Protein AF-A0A383ADN0-F1 (afdb_monomer_lite)

Sequence (52 aa):
NLTLNMQGLPIPEPGQYSFDIYWNQDILASIPLQAVQAQNPRPPNKPPPTET

Organism: NCBI:txid408172

Secondary structure (DSSP, 8-state):
------TT----SSEEEEEEEEETTEEEEEEEEEE------PPP-PPPP---

Structure (mmCIF, N/CA/C/O backbone):
data_AF-A0A383ADN0-F1
#
_entry.id   AF-A0A383ADN0-F1
#
loop_
_atom_site.group_PDB
_atom_site.id
_a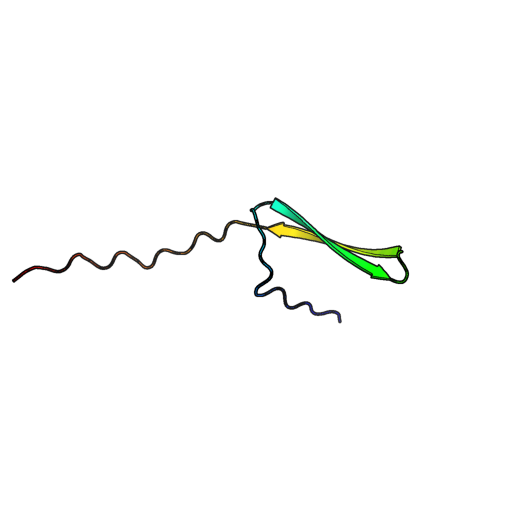tom_site.type_symbol
_atom_site.label_atom_id
_atom_site.label_alt_id
_atom_site.label_comp_id
_atom_site.label_asym_id
_atom_site.label_entity_id
_atom_site.label_seq_id
_atom_site.pdbx_PDB_ins_code
_atom_site.Cartn_x
_atom_site.Cartn_y
_atom_site.Cartn_z
_atom_site.occupancy
_atom_site.B_iso_or_equiv
_atom_site.auth_seq_id
_atom_site.auth_comp_id
_atom_site.auth_asym_id
_atom_site.auth_atom_id
_atom_site.pdbx_PDB_model_num
ATOM 1 N N . ASN A 1 1 ? -4.747 -16.333 10.380 1.00 63.09 1 ASN A N 1
ATOM 2 C CA . ASN A 1 1 ? -3.593 -16.107 9.487 1.00 63.09 1 ASN A CA 1
ATOM 3 C C . ASN A 1 1 ? -4.044 -15.255 8.322 1.00 63.09 1 ASN A C 1
ATOM 5 O O . ASN A 1 1 ? -4.978 -15.655 7.641 1.00 63.09 1 ASN A O 1
ATOM 9 N N . LEU A 1 2 ? -3.440 -14.078 8.152 1.00 66.44 2 LEU A N 1
ATOM 10 C CA . LEU A 1 2 ? -3.637 -13.224 6.982 1.00 66.44 2 LEU A CA 1
ATOM 11 C C . LEU A 1 2 ? -2.521 -13.544 5.983 1.00 66.44 2 LEU A C 1
ATOM 13 O O . LEU A 1 2 ? -1.347 -13.493 6.345 1.00 66.44 2 LEU A O 1
ATOM 17 N N . THR A 1 3 ? -2.879 -13.885 4.749 1.00 71.31 3 THR A N 1
ATOM 18 C CA . THR A 1 3 ? -1.920 -14.137 3.668 1.00 71.31 3 THR A CA 1
ATOM 19 C C . THR A 1 3 ? -2.247 -13.195 2.520 1.00 71.31 3 THR A C 1
ATOM 21 O O . THR A 1 3 ? -3.347 -13.251 1.977 1.00 71.31 3 THR A O 1
ATOM 24 N N . LEU A 1 4 ? -1.299 -12.328 2.165 1.00 70.81 4 LEU A N 1
ATOM 25 C CA . LEU A 1 4 ? -1.407 -11.424 1.021 1.00 70.81 4 LEU A CA 1
ATOM 26 C C . LEU A 1 4 ? -0.544 -11.954 -0.127 1.00 70.81 4 LEU A C 1
ATOM 28 O O . LEU A 1 4 ? 0.656 -12.162 0.048 1.00 70.81 4 LEU A O 1
ATOM 32 N N . ASN A 1 5 ? -1.140 -12.142 -1.306 1.00 75.25 5 ASN A N 1
ATOM 33 C CA . ASN A 1 5 ? -0.377 -12.340 -2.534 1.00 75.25 5 ASN A CA 1
ATOM 34 C C . ASN A 1 5 ? -0.122 -10.975 -3.175 1.00 75.25 5 ASN A C 1
ATOM 36 O O . ASN A 1 5 ? -1.061 -10.284 -3.558 1.00 75.25 5 ASN A O 1
ATOM 40 N N . MET A 1 6 ? 1.148 -10.599 -3.280 1.00 73.00 6 MET A N 1
ATOM 41 C CA . MET A 1 6 ? 1.576 -9.299 -3.803 1.00 73.00 6 MET A CA 1
ATOM 42 C C . MET A 1 6 ? 2.201 -9.410 -5.197 1.00 73.00 6 MET A C 1
ATOM 44 O O . MET A 1 6 ? 2.769 -8.443 -5.704 1.00 73.00 6 MET A O 1
ATOM 48 N N . GLN A 1 7 ? 2.135 -10.589 -5.824 1.00 76.12 7 GLN A N 1
ATOM 49 C CA . GLN A 1 7 ? 2.613 -10.771 -7.188 1.00 76.12 7 GLN A CA 1
ATOM 50 C C . GLN A 1 7 ? 1.800 -9.896 -8.145 1.00 76.12 7 GLN A C 1
ATOM 52 O O . GLN A 1 7 ? 0.575 -9.978 -8.191 1.00 76.12 7 GLN A O 1
ATOM 57 N N . GLY A 1 8 ? 2.496 -9.066 -8.921 1.00 71.44 8 GLY A N 1
ATOM 58 C CA . GLY A 1 8 ? 1.877 -8.202 -9.926 1.00 71.44 8 GLY A CA 1
ATOM 59 C C . GLY A 1 8 ? 1.442 -6.823 -9.426 1.00 71.44 8 GLY A C 1
ATOM 60 O O . GLY A 1 8 ? 0.946 -6.048 -10.237 1.00 71.44 8 GLY A O 1
ATOM 61 N N . LEU A 1 9 ? 1.658 -6.477 -8.149 1.00 77.56 9 LEU A N 1
ATOM 62 C CA . LEU A 1 9 ? 1.545 -5.085 -7.705 1.00 77.56 9 LEU A CA 1
ATOM 63 C C . LEU A 1 9 ? 2.705 -4.275 -8.307 1.00 77.56 9 LEU A C 1
ATOM 65 O O . LEU A 1 9 ? 3.865 -4.567 -7.999 1.00 77.56 9 LEU A O 1
ATOM 69 N N . PRO A 1 10 ? 2.431 -3.281 -9.170 1.00 78.50 10 PRO A N 1
ATOM 70 C CA . PRO A 1 10 ? 3.485 -2.466 -9.744 1.00 78.50 10 PRO A CA 1
ATOM 71 C C . PRO A 1 10 ? 4.038 -1.548 -8.656 1.00 78.50 10 PRO A C 1
ATOM 73 O O . PRO A 1 10 ? 3.379 -0.598 -8.237 1.00 78.50 10 PRO A O 1
ATOM 76 N N . ILE A 1 11 ? 5.254 -1.834 -8.195 1.00 82.31 11 ILE A N 1
ATOM 77 C CA . ILE A 1 11 ? 6.010 -0.889 -7.380 1.00 82.31 11 ILE A CA 1
ATOM 78 C C . ILE A 1 11 ? 6.741 0.053 -8.348 1.00 82.31 11 ILE A C 1
ATOM 80 O O . ILE A 1 11 ? 7.585 -0.428 -9.109 1.00 82.31 11 ILE A O 1
ATOM 84 N N . PRO A 1 12 ? 6.408 1.357 -8.371 1.00 81.06 12 PRO A N 1
ATOM 85 C CA . PRO A 1 12 ? 6.919 2.273 -9.387 1.00 81.06 12 PRO A CA 1
ATOM 86 C C . PRO A 1 12 ? 8.4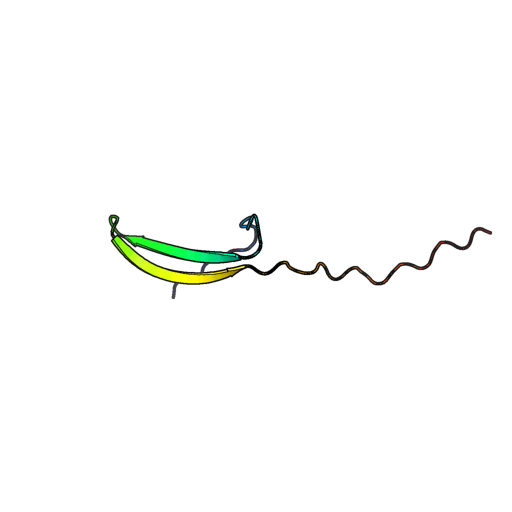31 2.486 -9.276 1.00 81.06 12 PRO A C 1
ATOM 88 O O . PRO A 1 12 ? 9.117 2.489 -10.295 1.00 81.06 12 PRO A O 1
ATOM 91 N N . GLU A 1 13 ? 8.961 2.612 -8.056 1.00 87.75 13 GLU A N 1
ATOM 92 C CA . GLU A 1 13 ? 10.385 2.843 -7.811 1.00 87.75 13 GLU A CA 1
ATOM 93 C C . GLU A 1 13 ? 10.870 2.073 -6.571 1.00 87.75 13 GLU A C 1
ATOM 95 O O . GLU A 1 13 ? 10.088 1.794 -5.660 1.00 87.75 13 GLU A O 1
ATOM 100 N N . PRO A 1 14 ? 12.160 1.703 -6.496 1.00 88.75 14 PRO A N 1
ATOM 101 C CA . PRO A 1 14 ? 12.745 1.176 -5.267 1.00 88.75 14 PRO A CA 1
ATOM 102 C C . PRO A 1 14 ? 12.630 2.200 -4.132 1.00 88.75 14 PRO A C 1
ATOM 104 O O . PRO A 1 14 ? 12.942 3.373 -4.317 1.00 88.75 14 PRO A O 1
ATOM 107 N N . GLY A 1 15 ? 12.223 1.765 -2.941 1.00 90.81 15 GLY A N 1
ATOM 108 C CA . GLY A 1 15 ? 11.959 2.689 -1.841 1.00 90.81 15 GLY A CA 1
ATOM 109 C C . GLY A 1 15 ? 11.311 2.041 -0.625 1.00 90.81 15 GLY A C 1
ATOM 110 O O . GLY A 1 15 ? 11.066 0.833 -0.600 1.00 90.81 15 GLY A O 1
ATOM 111 N N . GLN A 1 16 ? 11.060 2.857 0.397 1.00 92.25 16 GLN A N 1
ATOM 112 C CA . GLN A 1 16 ? 10.310 2.449 1.582 1.00 92.25 16 GLN A CA 1
ATOM 113 C C . GLN A 1 16 ? 8.812 2.624 1.341 1.00 92.25 16 GLN A C 1
ATOM 115 O O . GLN A 1 16 ? 8.372 3.672 0.875 1.00 92.25 16 GLN A O 1
ATOM 120 N N . TYR A 1 17 ? 8.044 1.599 1.692 1.00 89.38 17 TYR A N 1
ATOM 121 C CA . TYR A 1 17 ? 6.589 1.578 1.585 1.00 89.38 17 TYR A CA 1
ATOM 122 C C . TYR A 1 17 ? 5.981 0.999 2.865 1.00 89.38 17 TYR A C 1
ATOM 124 O O . TYR A 1 17 ? 6.663 0.315 3.631 1.00 89.38 17 TYR A O 1
ATOM 132 N N . SER A 1 18 ? 4.689 1.228 3.076 1.00 89.31 18 SER A N 1
ATOM 133 C CA . SER A 1 18 ? 3.901 0.557 4.110 1.00 89.31 18 SER A CA 1
ATOM 134 C C . SER A 1 18 ? 2.654 -0.082 3.503 1.00 89.31 18 SER A C 1
ATOM 136 O O . SER A 1 18 ? 2.024 0.484 2.609 1.00 89.31 18 SER A O 1
ATOM 138 N N . PHE A 1 19 ? 2.290 -1.271 3.988 1.00 87.75 19 PHE A N 1
ATOM 139 C CA . PHE A 1 19 ? 0.930 -1.789 3.840 1.00 87.75 19 PHE A CA 1
ATOM 140 C C . PHE A 1 19 ? 0.148 -1.484 5.106 1.00 87.75 19 PHE A C 1
ATOM 142 O O . PHE A 1 19 ? 0.361 -2.123 6.138 1.00 87.75 19 PHE A O 1
ATOM 149 N N . ASP A 1 20 ? -0.772 -0.534 4.998 1.00 90.81 20 ASP A N 1
ATOM 150 C CA . ASP A 1 20 ? -1.653 -0.149 6.090 1.00 90.81 20 ASP A CA 1
ATOM 151 C C . ASP A 1 20 ? -2.973 -0.921 5.987 1.00 90.81 20 ASP A C 1
ATOM 153 O O . ASP A 1 20 ? -3.644 -0.938 4.952 1.00 90.81 20 ASP A O 1
ATOM 157 N N . ILE A 1 21 ? -3.334 -1.601 7.071 1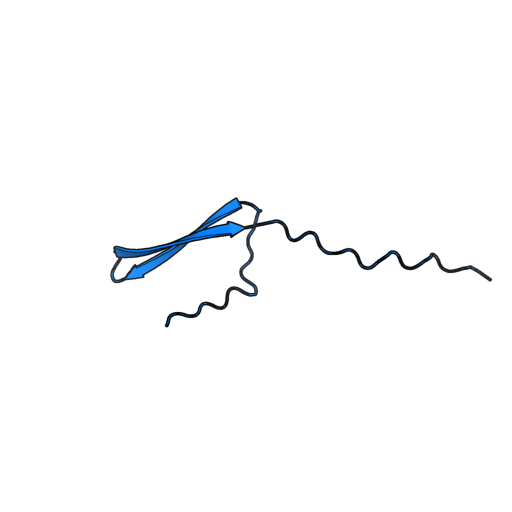.00 89.94 21 ILE A N 1
ATOM 158 C CA . ILE A 1 21 ? -4.571 -2.366 7.198 1.00 89.94 21 ILE A CA 1
ATOM 159 C C . ILE A 1 21 ? -5.555 -1.509 7.983 1.00 89.94 21 ILE A C 1
ATOM 161 O O . ILE A 1 21 ? -5.326 -1.226 9.159 1.00 89.94 21 ILE A O 1
ATOM 165 N N . TYR A 1 22 ? -6.660 -1.133 7.343 1.00 92.88 22 TYR A N 1
ATOM 166 C CA . TYR A 1 22 ? -7.701 -0.307 7.947 1.00 92.88 22 TYR A CA 1
ATOM 167 C C . TYR A 1 22 ? -8.916 -1.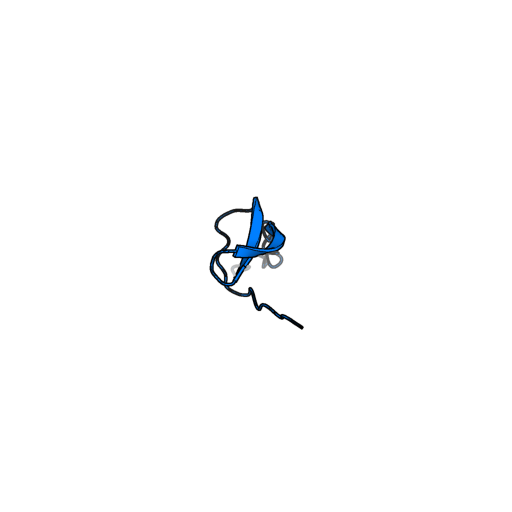134 8.374 1.00 92.88 22 TYR A C 1
ATOM 169 O O . TYR A 1 22 ? -9.312 -2.081 7.692 1.00 92.88 22 TYR A O 1
ATOM 177 N N . TRP A 1 23 ? -9.564 -0.717 9.459 1.00 91.81 23 TRP A N 1
ATOM 178 C CA . TRP A 1 23 ? -10.895 -1.159 9.865 1.00 91.81 23 TRP A CA 1
ATOM 179 C C . TRP A 1 23 ? -11.690 0.035 10.365 1.00 91.81 23 TRP A C 1
ATOM 181 O O . TRP A 1 23 ? -11.249 0.731 11.269 1.00 91.81 23 TRP A O 1
ATOM 191 N N . ASN A 1 24 ? -12.863 0.283 9.778 1.00 92.81 24 ASN A N 1
ATOM 192 C CA . ASN A 1 24 ? -13.702 1.436 10.121 1.00 92.81 24 ASN A CA 1
ATOM 193 C C . ASN A 1 24 ? -12.930 2.770 10.157 1.00 92.81 24 ASN A C 1
ATOM 195 O O . ASN A 1 24 ? -13.161 3.585 11.037 1.00 92.81 24 ASN A O 1
ATOM 199 N N . GLN A 1 25 ? -12.042 2.994 9.179 1.00 93.12 25 GLN A N 1
ATOM 200 C CA . GLN A 1 25 ? -11.169 4.178 9.054 1.00 93.12 25 GLN A CA 1
ATOM 201 C C . GLN A 1 25 ? -9.987 4.246 10.037 1.00 93.12 25 GLN A C 1
ATOM 203 O O . GLN A 1 25 ? -9.089 5.057 9.820 1.00 93.12 25 GLN A O 1
ATOM 208 N N . ASP A 1 26 ? -9.913 3.353 11.024 1.00 94.31 26 ASP A N 1
ATOM 209 C CA . ASP A 1 26 ? -8.765 3.238 11.922 1.00 94.31 26 ASP A CA 1
ATOM 210 C C . ASP A 1 26 ? -7.697 2.303 11.346 1.00 94.31 26 ASP A C 1
ATOM 212 O O . ASP A 1 26 ? -8.009 1.267 10.751 1.00 94.31 26 ASP A O 1
ATOM 216 N N . ILE A 1 27 ? -6.422 2.642 11.547 1.00 92.62 27 ILE A N 1
ATOM 217 C CA . ILE A 1 27 ? -5.302 1.762 11.195 1.00 92.62 27 ILE A CA 1
ATOM 218 C C . ILE A 1 27 ? -5.188 0.677 12.268 1.00 92.62 27 ILE A C 1
ATOM 220 O O . ILE A 1 27 ? -4.871 0.961 13.421 1.00 92.62 27 ILE A O 1
ATOM 224 N N . LEU A 1 28 ? -5.407 -0.577 11.879 1.00 92.56 28 LEU A N 1
ATOM 225 C CA . LEU A 1 28 ? -5.210 -1.740 12.745 1.00 92.56 28 LEU A CA 1
ATOM 226 C C . LEU A 1 28 ? -3.748 -2.180 12.802 1.00 92.56 28 LEU A C 1
ATOM 228 O O . LEU A 1 28 ? -3.275 -2.633 13.842 1.00 92.56 28 LEU A O 1
ATOM 232 N N . ALA A 1 29 ? -3.048 -2.103 11.671 1.00 90.25 29 ALA A N 1
ATOM 233 C CA . ALA A 1 29 ? -1.652 -2.494 11.555 1.00 90.25 29 ALA A CA 1
ATOM 234 C C . ALA A 1 29 ? -1.000 -1.807 10.354 1.00 90.25 29 ALA A C 1
ATOM 236 O O . ALA A 1 29 ? -1.660 -1.546 9.350 1.00 90.25 29 ALA A O 1
ATOM 237 N N . SER A 1 30 ? 0.306 -1.580 10.450 1.00 92.12 30 SER A N 1
ATOM 238 C CA . SER A 1 30 ? 1.143 -1.116 9.347 1.00 92.12 30 SER A CA 1
ATOM 239 C C . SER A 1 30 ? 2.325 -2.065 9.199 1.00 92.12 30 SER A C 1
ATOM 241 O O . SER A 1 30 ? 3.001 -2.383 10.181 1.00 92.12 30 SER A O 1
ATOM 243 N N . ILE A 1 31 ? 2.544 -2.565 7.986 1.00 90.25 31 ILE A N 1
ATOM 244 C CA . ILE A 1 31 ? 3.622 -3.503 7.673 1.00 90.25 31 ILE A CA 1
ATOM 245 C C . ILE A 1 31 ? 4.654 -2.752 6.825 1.00 90.25 31 ILE A C 1
ATOM 247 O O . ILE A 1 31 ? 4.353 -2.437 5.670 1.00 90.25 31 ILE A O 1
ATOM 251 N N . PRO A 1 32 ? 5.853 -2.452 7.358 1.00 90.31 32 PRO A N 1
ATOM 252 C CA . PRO A 1 32 ? 6.886 -1.768 6.596 1.00 90.31 32 PRO A CA 1
ATOM 253 C C . PRO A 1 32 ? 7.487 -2.696 5.537 1.00 90.31 32 PRO A C 1
ATOM 255 O O . PRO A 1 32 ? 7.698 -3.888 5.766 1.00 90.31 32 PRO A O 1
ATOM 258 N N . LEU A 1 33 ? 7.808 -2.126 4.382 1.00 86.38 33 LEU A N 1
ATOM 259 C CA . LEU A 1 33 ? 8.394 -2.817 3.243 1.00 86.38 33 LEU A CA 1
ATOM 260 C C . LEU A 1 33 ? 9.564 -2.019 2.691 1.00 86.38 33 LEU A C 1
ATOM 262 O O . LEU A 1 33 ? 9.521 -0.791 2.605 1.00 86.38 33 LEU A O 1
ATOM 266 N N . GLN A 1 34 ? 10.553 -2.748 2.192 1.00 88.69 34 GLN A N 1
ATOM 267 C CA . GLN A 1 34 ? 11.599 -2.194 1.352 1.00 88.69 34 GLN A CA 1
ATOM 268 C C . GLN A 1 34 ? 11.446 -2.781 -0.047 1.00 88.69 34 GLN A C 1
ATOM 270 O O . GLN A 1 34 ? 11.736 -3.955 -0.279 1.00 88.69 34 GLN A O 1
ATOM 275 N N . ALA A 1 35 ? 11.005 -1.956 -0.988 1.00 86.19 35 ALA A N 1
ATOM 276 C CA . ALA A 1 35 ? 11.075 -2.297 -2.392 1.00 86.19 35 ALA A CA 1
ATOM 277 C C . ALA A 1 35 ? 12.523 -2.178 -2.861 1.00 86.19 35 ALA A C 1
ATOM 279 O O . ALA A 1 35 ? 13.177 -1.147 -2.676 1.00 86.19 35 ALA A O 1
ATOM 280 N N . VAL A 1 36 ? 13.020 -3.247 -3.471 1.00 83.75 36 VAL A N 1
ATOM 281 C CA . VAL A 1 36 ? 14.354 -3.309 -4.063 1.00 83.75 36 VAL A CA 1
ATOM 282 C C . VAL A 1 36 ? 14.217 -3.452 -5.569 1.00 83.75 36 VAL A C 1
ATOM 284 O O . VAL A 1 36 ? 13.313 -4.132 -6.057 1.00 83.75 36 VAL A O 1
ATOM 287 N N . GLN A 1 37 ? 15.116 -2.818 -6.320 1.00 78.56 37 GLN A N 1
ATOM 288 C CA . GLN A 1 37 ? 15.188 -3.061 -7.752 1.00 78.56 37 GLN A CA 1
ATOM 289 C C . GLN A 1 37 ? 15.659 -4.501 -7.942 1.00 78.56 37 GLN A C 1
ATOM 291 O O . GLN A 1 37 ? 16.803 -4.829 -7.625 1.00 78.56 37 GLN A O 1
ATOM 296 N N . ALA A 1 38 ? 14.776 -5.372 -8.425 1.00 69.69 38 ALA A N 1
ATOM 297 C CA . ALA A 1 38 ? 15.199 -6.690 -8.856 1.00 69.69 38 ALA A CA 1
ATOM 298 C C . ALA A 1 38 ? 16.184 -6.479 -10.011 1.00 69.69 38 ALA A C 1
ATOM 300 O O . ALA A 1 38 ? 15.793 -6.064 -11.104 1.00 69.69 38 ALA A O 1
ATOM 301 N N . GLN A 1 39 ? 17.475 -6.708 -9.765 1.00 60.38 39 GLN A N 1
ATOM 302 C CA . GLN A 1 39 ? 18.430 -6.837 -10.853 1.00 60.38 39 GLN A CA 1
ATOM 303 C C . GLN A 1 39 ? 17.970 -8.040 -11.658 1.00 60.38 39 GLN A C 1
ATOM 305 O O . GLN A 1 39 ? 18.069 -9.173 -11.195 1.00 60.38 39 GLN A O 1
ATOM 310 N N . ASN A 1 40 ? 17.396 -7.776 -12.830 1.00 56.97 40 ASN A N 1
ATOM 311 C CA . ASN A 1 40 ? 17.031 -8.821 -13.763 1.00 56.97 40 ASN A CA 1
ATOM 312 C C . ASN A 1 40 ? 18.315 -9.627 -14.018 1.00 56.97 40 ASN A C 1
ATOM 314 O O . ASN A 1 40 ? 19.277 -9.034 -14.527 1.00 56.97 40 ASN A O 1
ATOM 318 N N . PRO A 1 41 ? 18.407 -10.908 -13.611 1.00 54.53 41 PRO A N 1
ATOM 319 C CA . PRO A 1 41 ? 19.589 -11.694 -13.898 1.00 54.53 41 PRO A CA 1
ATOM 320 C C . PRO A 1 41 ? 19.609 -11.834 -15.414 1.00 54.53 41 PRO A C 1
ATOM 322 O O . PRO A 1 41 ? 18.824 -12.586 -15.991 1.00 54.53 41 PRO A O 1
ATOM 325 N N . ARG A 1 42 ? 20.439 -11.024 -16.083 1.00 58.62 42 ARG A N 1
ATOM 326 C CA . ARG A 1 42 ? 20.637 -11.146 -17.525 1.00 58.62 42 ARG A CA 1
ATOM 327 C C . ARG A 1 42 ? 20.970 -12.615 -17.789 1.00 58.62 42 ARG A C 1
ATOM 329 O O . ARG A 1 42 ? 21.917 -13.111 -17.172 1.00 58.62 42 ARG A O 1
ATOM 336 N N . PRO A 1 43 ? 20.230 -13.316 -18.664 1.00 60.94 43 PRO A N 1
ATOM 337 C CA . PRO A 1 43 ? 20.677 -14.620 -19.107 1.00 60.94 43 PRO A CA 1
ATOM 338 C C . PRO A 1 43 ? 22.094 -14.455 -19.681 1.00 60.94 43 PRO A C 1
ATOM 340 O O . PRO A 1 43 ? 22.348 -13.455 -20.365 1.00 60.94 43 PRO A O 1
ATOM 343 N N . PRO A 1 44 ? 23.035 -15.360 -19.357 1.00 62.75 44 PRO A N 1
ATOM 344 C CA . PRO A 1 44 ? 24.414 -15.247 -19.807 1.00 62.75 44 PRO A CA 1
ATOM 345 C C . PRO A 1 44 ? 24.433 -15.093 -21.329 1.00 62.75 44 PRO A C 1
ATOM 347 O O . PRO A 1 44 ? 23.765 -15.847 -22.037 1.00 62.75 44 PRO A O 1
ATOM 350 N N . ASN A 1 45 ? 25.148 -14.064 -21.796 1.00 56.16 45 ASN A N 1
ATOM 351 C CA . ASN A 1 45 ? 25.310 -13.689 -23.198 1.00 56.16 45 ASN A CA 1
ATOM 352 C C . ASN A 1 45 ? 25.338 -14.922 -24.111 1.00 56.16 45 ASN A C 1
ATOM 354 O O . ASN A 1 45 ? 26.269 -15.726 -24.050 1.00 56.16 45 ASN A O 1
ATOM 3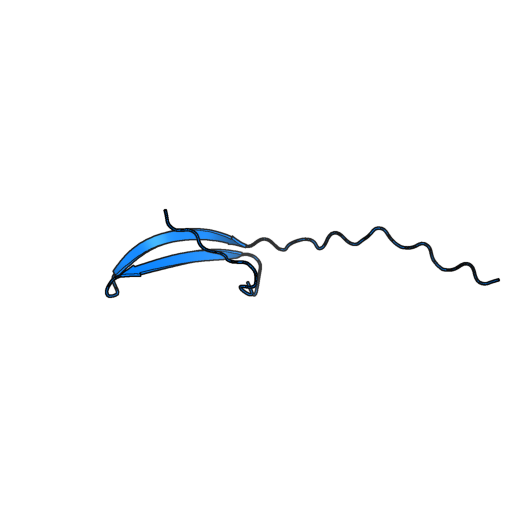58 N N . LYS A 1 46 ? 24.338 -15.050 -24.988 1.00 62.09 46 LYS A N 1
ATOM 359 C CA . LYS A 1 46 ? 24.422 -15.962 -26.130 1.00 62.09 46 LYS A CA 1
ATOM 360 C C . LYS A 1 46 ? 25.641 -15.520 -26.962 1.00 62.09 4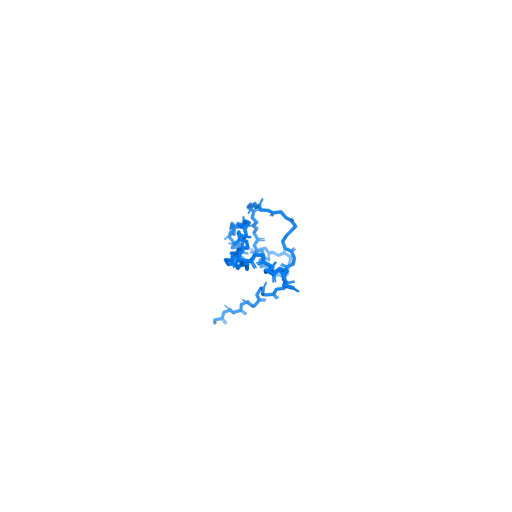6 LYS A C 1
ATOM 362 O O . LYS A 1 46 ? 25.705 -14.335 -27.297 1.00 62.09 46 LYS A O 1
ATOM 367 N N . PRO A 1 47 ? 26.618 -16.397 -27.260 1.00 65.44 47 PRO A N 1
ATOM 368 C CA . PRO A 1 47 ? 27.732 -16.026 -28.126 1.00 65.44 47 PRO A CA 1
ATOM 369 C C . PRO A 1 47 ? 27.196 -15.605 -29.508 1.00 65.44 47 PRO A C 1
ATOM 371 O O . PRO A 1 47 ? 26.157 -16.124 -29.936 1.00 65.44 47 PRO A O 1
ATOM 374 N N . PRO A 1 48 ? 27.844 -14.637 -30.184 1.00 66.06 48 PRO A N 1
ATOM 375 C CA . PRO A 1 48 ? 27.379 -14.145 -31.476 1.00 66.06 48 PRO A CA 1
ATOM 376 C C . PRO A 1 48 ? 27.363 -15.283 -32.510 1.00 66.06 48 PRO A C 1
ATOM 378 O O . PRO A 1 48 ? 28.184 -16.199 -32.417 1.00 66.06 48 PRO A O 1
ATOM 381 N N . PRO A 1 49 ? 26.428 -15.262 -33.479 1.00 64.69 49 PRO A N 1
ATOM 382 C CA . PRO A 1 49 ? 26.375 -16.280 -34.515 1.00 64.69 49 PRO A CA 1
ATOM 383 C C . PRO A 1 49 ? 27.639 -16.193 -35.376 1.00 64.69 49 PRO A C 1
ATOM 385 O O . PRO A 1 49 ? 27.981 -15.128 -35.883 1.00 64.69 49 PRO A O 1
ATOM 388 N N . THR A 1 50 ? 28.338 -17.315 -35.527 1.00 66.50 50 THR A N 1
ATOM 389 C CA . THR A 1 50 ? 29.383 -17.474 -36.539 1.00 66.50 50 THR A CA 1
ATOM 390 C C . THR A 1 50 ? 28.701 -17.480 -37.906 1.00 66.50 50 THR A C 1
ATOM 392 O O . THR A 1 50 ? 28.026 -18.449 -38.245 1.00 66.50 50 THR A O 1
ATOM 395 N N . GLU A 1 51 ? 28.825 -16.390 -38.666 1.00 59.66 51 GLU A N 1
ATOM 396 C CA . GLU A 1 51 ? 28.522 -16.404 -40.101 1.00 59.66 51 GLU A CA 1
ATOM 397 C C . GLU A 1 51 ? 29.439 -17.430 -40.785 1.00 59.66 51 GLU A C 1
ATOM 399 O O . GLU A 1 51 ? 30.655 -17.418 -40.578 1.00 59.66 51 GLU A O 1
ATOM 404 N N . THR A 1 52 ? 28.839 -18.349 -41.545 1.00 61.41 52 THR A N 1
ATOM 405 C CA . THR A 1 52 ? 29.510 -19.250 -42.495 1.00 61.41 52 THR A CA 1
ATOM 406 C C . THR A 1 52 ? 28.905 -19.015 -43.866 1.00 61.41 52 THR A C 1
ATOM 408 O O . THR A 1 52 ? 27.663 -18.851 -43.912 1.00 61.41 52 THR A O 1
#

pLDDT: mean 78.0, std 12.79, range [54.53, 94.31]

Radius of gyration: 19.99 Å; chains: 1; bounding box: 43×23×55 Å

Foldseek 3Di:
DDDDDCPPPDDPDFDKDWDFDDDPNDTPDIDIDTRDPPPPPPDPDDPDDDDD

InterPro domains:
  IPR054221 Protein of unknown function DUF6941 [PF22091] (1-34)